Protein AF-W2UJ05-F1 (afdb_monomer_lite)

Foldseek 3Di:
DADPVRHDDADDDDLDGDDDDDDDPPDDPPDDDDDDDDDDDFDDDVPDPDGDRDDPPDDDDDDDDDDDDDD

InterPro domains:
  IPR020018 Gliding motility-associated lipoprotein, GldH [PF14109] (1-65)

Sequence (71 aa):
MAEPNGEWLGKGFSSLKESKLWYKENVVFPRNGEYKITVEQAMRKVGSVEGIQELDGITDIGIKIEKANKE

Radius of gyration: 16.74 Å; chains: 1; bounding box: 42×27×44 Å

Organism: NCBI:txid1286632

pLDDT: mean 87.02, std 6.89, range [52.62, 94.5]

Structure (mmCIF, N/CA/C/O backbone):
data_AF-W2UJ05-F1
#
_entry.id   AF-W2UJ05-F1
#
loop_
_atom_site.group_PDB
_atom_site.id
_atom_site.type_symbol
_atom_site.label_atom_id
_atom_site.label_alt_id
_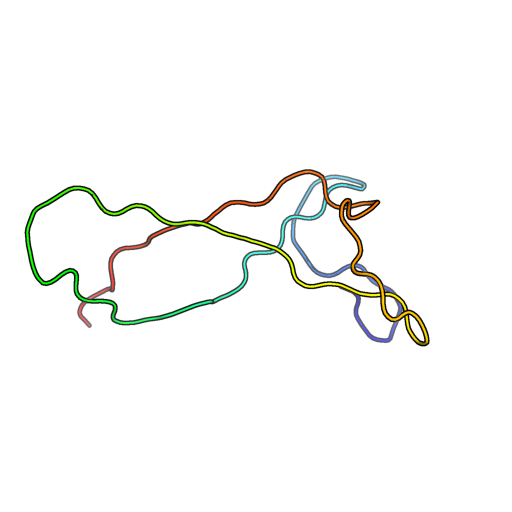atom_site.label_comp_id
_atom_site.label_asym_id
_atom_site.label_entity_id
_atom_site.label_seq_id
_atom_site.pdbx_PDB_ins_code
_atom_site.Cartn_x
_atom_site.Cartn_y
_atom_site.Cartn_z
_atom_site.occupancy
_atom_site.B_iso_or_equiv
_atom_site.auth_seq_id
_atom_site.auth_comp_id
_atom_site.auth_asym_id
_atom_site.auth_atom_id
_atom_site.pdbx_PDB_model_num
ATOM 1 N N . MET A 1 1 ? 10.641 4.161 -8.249 1.00 66.75 1 MET A N 1
ATOM 2 C CA . MET A 1 1 ? 10.554 5.590 -7.879 1.00 66.75 1 MET A CA 1
ATOM 3 C C . MET A 1 1 ? 11.965 6.048 -7.580 1.00 66.75 1 MET A C 1
ATOM 5 O O . MET A 1 1 ? 12.606 5.419 -6.749 1.00 66.75 1 MET A O 1
ATOM 9 N N . ALA A 1 2 ? 12.475 7.036 -8.306 1.00 79.81 2 ALA A N 1
ATOM 10 C CA . ALA A 1 2 ? 13.848 7.503 -8.162 1.00 79.81 2 ALA A CA 1
ATOM 11 C C . ALA A 1 2 ? 13.898 9.025 -8.309 1.00 79.81 2 ALA A C 1
ATOM 13 O O . ALA A 1 2 ? 13.049 9.605 -8.992 1.00 79.81 2 ALA A O 1
ATOM 14 N N . GLU A 1 3 ? 14.865 9.652 -7.655 1.00 85.12 3 GLU A N 1
ATOM 15 C CA . GLU A 1 3 ? 15.204 11.052 -7.878 1.00 85.12 3 GLU A CA 1
ATOM 16 C C . GLU A 1 3 ? 15.765 11.258 -9.299 1.00 85.12 3 GLU A C 1
ATOM 18 O O . GLU A 1 3 ? 16.181 10.293 -9.949 1.00 85.12 3 GLU A O 1
ATOM 23 N N . PRO A 1 4 ? 15.810 12.501 -9.817 1.00 87.69 4 PRO A N 1
ATOM 24 C CA . PRO A 1 4 ? 16.362 12.780 -11.147 1.00 87.69 4 PRO A CA 1
ATOM 25 C C . PRO A 1 4 ? 17.821 12.333 -11.333 1.00 87.69 4 PRO A C 1
ATOM 27 O O . PRO A 1 4 ? 18.256 12.111 -12.459 1.00 87.69 4 PRO A O 1
ATOM 30 N N . ASN A 1 5 ? 18.572 12.195 -10.237 1.00 89.81 5 ASN A N 1
ATOM 31 C CA . ASN A 1 5 ? 19.947 11.690 -10.217 1.00 89.81 5 ASN A CA 1
ATOM 32 C C . ASN A 1 5 ? 20.035 10.145 -10.250 1.00 89.81 5 ASN A C 1
ATOM 34 O O . ASN A 1 5 ? 21.138 9.604 -10.306 1.00 89.81 5 ASN A O 1
ATOM 38 N N . GLY A 1 6 ? 18.899 9.438 -10.226 1.00 82.25 6 GLY A N 1
ATOM 39 C CA . GLY A 1 6 ? 18.814 7.977 -10.258 1.00 82.25 6 GLY A CA 1
ATOM 40 C C . GLY A 1 6 ? 18.808 7.294 -8.888 1.00 82.25 6 GLY A C 1
ATOM 41 O O . GLY A 1 6 ? 18.688 6.067 -8.832 1.00 82.25 6 GLY A O 1
ATOM 42 N N . GLU A 1 7 ? 18.900 8.039 -7.785 1.00 84.75 7 GLU A N 1
ATOM 43 C CA . GLU A 1 7 ? 18.815 7.461 -6.443 1.00 84.75 7 GLU A CA 1
ATOM 44 C C . GLU A 1 7 ? 17.400 6.956 -6.148 1.00 84.75 7 GLU A C 1
ATOM 46 O O . GLU A 1 7 ? 16.402 7.609 -6.447 1.00 84.75 7 GLU A O 1
ATOM 51 N N . TRP A 1 8 ? 17.300 5.757 -5.572 1.00 80.94 8 TRP A N 1
ATOM 52 C CA . TRP A 1 8 ? 16.012 5.126 -5.301 1.00 80.94 8 TRP A CA 1
ATOM 53 C C . TRP A 1 8 ? 15.310 5.814 -4.130 1.00 80.94 8 TRP A C 1
ATOM 55 O O . TRP A 1 8 ? 15.856 5.907 -3.032 1.00 80.94 8 TRP A O 1
ATOM 65 N N . LEU A 1 9 ? 14.060 6.216 -4.350 1.00 81.44 9 LEU A N 1
ATOM 66 C CA . LEU A 1 9 ? 13.191 6.752 -3.308 1.00 81.44 9 LEU A CA 1
ATOM 67 C C . LEU A 1 9 ? 12.666 5.615 -2.418 1.00 81.44 9 LEU A C 1
ATOM 69 O O . LEU A 1 9 ? 12.363 4.523 -2.900 1.00 81.44 9 LEU A O 1
ATOM 73 N N . GLY A 1 10 ? 12.514 5.893 -1.123 1.00 83.88 10 GLY A N 1
ATOM 74 C CA . GLY A 1 10 ? 12.003 4.941 -0.134 1.00 83.88 10 GLY A CA 1
ATOM 75 C C . GLY A 1 10 ? 13.012 4.612 0.966 1.00 83.88 10 GLY A C 1
ATOM 76 O O . GLY A 1 10 ? 14.179 5.001 0.918 1.00 83.88 10 GLY A O 1
ATOM 77 N N . LYS A 1 11 ? 12.550 3.904 1.996 1.00 86.31 11 LYS A N 1
ATOM 78 C CA . LYS A 1 11 ? 13.380 3.452 3.126 1.00 86.31 11 LYS A CA 1
ATOM 79 C C . LYS A 1 11 ? 13.495 1.935 3.073 1.00 86.31 11 LYS A C 1
ATOM 81 O O . LYS A 1 11 ? 12.556 1.276 2.659 1.00 86.31 11 LYS A O 1
ATOM 86 N N . GLY A 1 12 ? 14.625 1.366 3.473 1.00 84.56 12 GLY A N 1
ATOM 87 C CA . GLY A 1 12 ? 14.779 -0.089 3.485 1.00 84.56 12 GLY A CA 1
ATOM 88 C C . GLY A 1 12 ? 16.218 -0.544 3.311 1.00 84.56 12 GLY A C 1
ATOM 89 O O . GLY A 1 12 ? 17.110 0.251 2.989 1.00 84.56 12 GLY A O 1
ATOM 90 N N . PHE A 1 13 ? 16.436 -1.831 3.564 1.00 81.81 13 PHE A N 1
ATOM 91 C CA . PHE A 1 13 ? 17.753 -2.449 3.574 1.00 81.81 13 PHE A CA 1
ATOM 92 C C . PHE A 1 13 ? 18.130 -2.991 2.190 1.00 81.81 13 PHE A C 1
ATOM 94 O O . PHE A 1 13 ? 17.360 -3.717 1.564 1.00 81.81 13 PHE A O 1
ATOM 101 N N . SER A 1 14 ? 19.354 -2.688 1.742 1.00 85.94 14 SER A N 1
ATOM 102 C CA . SER A 1 14 ? 19.893 -3.155 0.459 1.00 85.94 14 SER A CA 1
ATOM 103 C C . SER A 1 14 ? 18.985 -2.769 -0.728 1.00 85.94 14 SER A C 1
ATOM 105 O O . SER A 1 14 ? 18.645 -1.590 -0.886 1.00 85.94 14 SER A O 1
ATOM 107 N N . SER A 1 15 ? 18.608 -3.743 -1.557 1.00 83.56 15 SER A N 1
ATOM 108 C CA . SER A 1 15 ? 17.770 -3.617 -2.749 1.00 83.56 15 SER A CA 1
ATOM 109 C C . SER A 1 15 ? 16.274 -3.487 -2.458 1.00 83.56 15 SER A C 1
ATOM 111 O O . SER A 1 15 ? 15.536 -3.051 -3.339 1.00 83.56 15 SER A O 1
ATOM 113 N N . LEU A 1 16 ? 15.811 -3.824 -1.249 1.00 86.44 16 LEU A N 1
ATOM 114 C CA . LEU A 1 16 ? 14.403 -3.678 -0.892 1.00 86.44 16 LEU A CA 1
ATOM 115 C C . LEU A 1 16 ? 14.139 -2.249 -0.414 1.00 86.44 16 LEU A C 1
ATOM 117 O O . LEU A 1 16 ? 14.729 -1.779 0.564 1.00 86.44 16 LEU A O 1
ATOM 121 N N . LYS A 1 17 ? 13.236 -1.559 -1.111 1.00 89.00 17 LYS A N 1
ATOM 122 C CA . LYS A 1 17 ? 12.801 -0.203 -0.769 1.00 89.00 17 LYS A CA 1
ATOM 123 C C . LYS A 1 17 ? 11.306 -0.195 -0.511 1.00 89.00 17 LYS A C 1
ATOM 125 O O . LYS A 1 17 ? 10.505 -0.483 -1.394 1.00 89.00 17 LYS A O 1
ATOM 130 N N . GLU A 1 18 ? 10.940 0.188 0.699 1.00 89.44 18 GLU A N 1
ATOM 131 C CA . GLU A 1 18 ? 9.565 0.404 1.107 1.00 89.44 18 GLU A CA 1
ATOM 132 C C . GLU A 1 18 ? 9.171 1.851 0.842 1.00 89.44 18 GLU A C 1
ATOM 134 O O . GLU A 1 18 ? 9.903 2.802 1.148 1.00 89.44 18 GLU A O 1
ATOM 139 N N . SER A 1 19 ? 7.979 2.017 0.284 1.00 89.00 19 SER A N 1
ATOM 140 C CA . SER A 1 19 ? 7.412 3.326 0.000 1.00 89.00 19 SER A CA 1
ATOM 141 C C . SER A 1 19 ? 6.024 3.429 0.597 1.00 89.00 19 SER A C 1
ATOM 143 O O . SER A 1 19 ? 5.120 2.676 0.243 1.00 89.00 19 SER A O 1
ATOM 145 N N . LYS A 1 20 ? 5.855 4.390 1.507 1.00 89.56 20 LYS A N 1
ATOM 146 C CA . LYS A 1 20 ? 4.557 4.730 2.083 1.00 89.56 20 LYS A CA 1
ATOM 147 C C . LYS A 1 20 ? 3.967 5.883 1.284 1.00 89.56 20 LYS A C 1
ATOM 149 O O . LYS A 1 20 ? 4.461 7.005 1.366 1.00 89.56 20 LYS A O 1
ATOM 154 N N . LEU A 1 21 ? 2.917 5.592 0.528 1.00 88.19 21 LEU A N 1
ATOM 155 C CA . LEU A 1 21 ? 2.166 6.587 -0.227 1.00 88.19 21 LEU A CA 1
ATOM 156 C C . LEU A 1 21 ? 0.866 6.921 0.495 1.00 88.19 21 LEU A C 1
ATOM 158 O O . LEU A 1 21 ? 0.262 6.080 1.163 1.00 88.19 21 LEU A O 1
ATOM 162 N N . TRP A 1 22 ? 0.450 8.170 0.359 1.00 89.00 22 TRP A N 1
ATOM 163 C CA . TRP A 1 22 ? -0.806 8.651 0.900 1.00 89.00 22 TRP A CA 1
ATOM 164 C C . TRP A 1 22 ? -1.940 8.414 -0.104 1.00 89.00 22 TRP A C 1
ATOM 166 O O . TRP A 1 22 ? -1.773 8.701 -1.287 1.00 89.00 22 TRP A O 1
ATOM 176 N N . TYR A 1 23 ? -3.082 7.892 0.361 1.00 89.94 23 TYR A N 1
ATOM 177 C CA . TYR A 1 23 ? -4.253 7.621 -0.488 1.00 89.94 23 TYR A CA 1
ATOM 178 C C . TYR A 1 23 ? -5.457 8.510 -0.160 1.00 89.94 23 TYR A C 1
ATOM 180 O O . TYR A 1 23 ? -6.007 9.151 -1.053 1.00 89.94 23 TYR A O 1
ATOM 188 N N . LYS A 1 24 ? -5.904 8.525 1.105 1.00 90.19 24 LYS 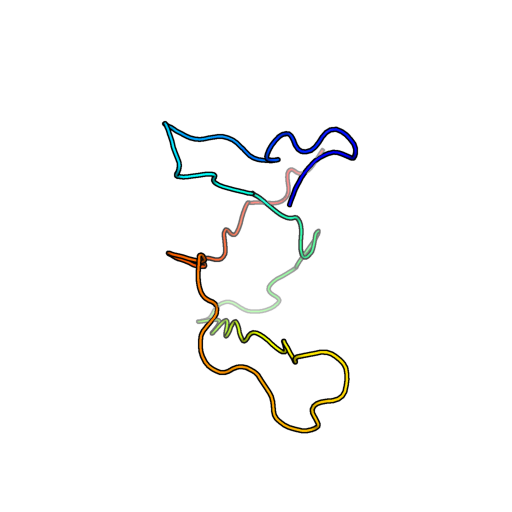A N 1
ATOM 189 C CA . LYS A 1 24 ? -7.080 9.291 1.533 1.00 90.19 24 LYS A CA 1
ATOM 190 C C . LYS A 1 24 ? -7.027 9.636 3.022 1.00 90.19 24 LYS A C 1
ATOM 192 O O . LYS A 1 24 ? -6.690 8.782 3.838 1.00 90.19 24 LYS A O 1
ATOM 197 N N . GLU A 1 25 ? -7.449 10.852 3.363 1.00 90.06 25 GLU A N 1
ATOM 198 C CA . GLU A 1 25 ? -7.609 11.345 4.739 1.00 90.06 25 GLU A CA 1
ATOM 199 C C . GLU A 1 25 ? -9.064 11.467 5.158 1.00 90.06 25 GLU A C 1
ATOM 201 O O . GLU A 1 25 ? -9.975 11.486 4.327 1.00 90.06 25 GLU A O 1
ATOM 206 N N . ASN A 1 26 ? -9.252 11.599 6.475 1.00 88.50 26 ASN A N 1
ATOM 207 C CA . ASN A 1 26 ? -10.523 11.967 7.095 1.00 88.50 26 ASN A CA 1
ATOM 208 C C . ASN A 1 26 ? -11.682 11.056 6.667 1.00 88.50 26 ASN A C 1
ATOM 210 O O . ASN A 1 26 ? -12.829 11.479 6.531 1.00 88.50 26 ASN A O 1
ATOM 214 N N . VAL A 1 27 ? -11.370 9.777 6.444 1.00 89.94 27 VAL A N 1
ATOM 215 C CA . VAL A 1 27 ? -12.362 8.764 6.103 1.00 89.94 27 VAL A CA 1
ATOM 216 C C . VAL A 1 27 ? -13.176 8.445 7.347 1.00 89.94 27 VAL A C 1
ATOM 218 O O . VAL A 1 27 ? -12.648 7.959 8.346 1.00 89.94 27 VAL A O 1
ATOM 221 N N . VAL A 1 28 ? -14.479 8.696 7.267 1.00 90.31 28 VAL A N 1
ATOM 222 C CA . VAL A 1 28 ? -15.444 8.296 8.289 1.00 90.31 28 VAL A CA 1
ATOM 223 C C . VAL A 1 28 ? -16.097 6.995 7.848 1.00 90.31 28 VAL A C 1
ATOM 225 O O . VAL A 1 28 ? -16.669 6.920 6.762 1.00 90.31 28 VAL A O 1
ATOM 228 N N . PHE A 1 29 ? -16.032 5.980 8.703 1.00 91.19 29 PHE A N 1
ATOM 229 C CA . PHE A 1 29 ? -16.782 4.739 8.540 1.00 91.19 29 PHE A CA 1
ATOM 230 C C . PHE A 1 29 ? -18.163 4.932 9.188 1.00 91.19 29 PHE A C 1
ATOM 232 O O . PHE A 1 29 ? -18.251 4.990 10.414 1.00 91.19 29 PHE A O 1
ATOM 239 N N . PRO A 1 30 ? -19.247 5.112 8.407 1.00 90.06 30 PRO A N 1
ATOM 240 C CA . PRO A 1 30 ? -20.524 5.599 8.937 1.00 90.06 30 PRO A CA 1
ATOM 241 C C . PRO A 1 30 ? -21.300 4.558 9.752 1.00 90.06 30 PRO A C 1
ATOM 243 O O . PRO A 1 30 ? -22.269 4.908 10.424 1.00 90.06 30 PRO A O 1
ATOM 246 N N . ARG A 1 31 ? -20.943 3.275 9.651 1.00 93.94 31 ARG A N 1
ATOM 247 C CA . ARG A 1 31 ? -21.627 2.178 10.337 1.00 93.94 31 ARG A CA 1
ATOM 248 C C . ARG A 1 31 ? -20.602 1.204 10.888 1.00 93.94 31 ARG A C 1
ATOM 250 O O . ARG A 1 31 ? -19.568 0.966 10.275 1.00 93.94 31 ARG A O 1
ATOM 257 N N . ASN A 1 32 ? -20.925 0.599 12.021 1.00 93.19 32 ASN A N 1
ATOM 258 C CA . ASN A 1 32 ? -20.143 -0.520 12.522 1.00 93.19 32 ASN A CA 1
ATOM 259 C C . ASN A 1 32 ? -20.385 -1.729 11.615 1.00 93.19 32 ASN A C 1
ATOM 261 O O . ASN A 1 32 ? -21.533 -2.046 11.298 1.00 93.19 32 ASN A O 1
ATOM 265 N N . GLY A 1 33 ? -19.312 -2.386 11.192 1.00 93.94 33 GLY A N 1
ATOM 266 C CA . GLY A 1 33 ? -19.386 -3.540 10.307 1.00 93.94 33 GLY A CA 1
ATOM 267 C C . GLY A 1 33 ? -18.035 -3.885 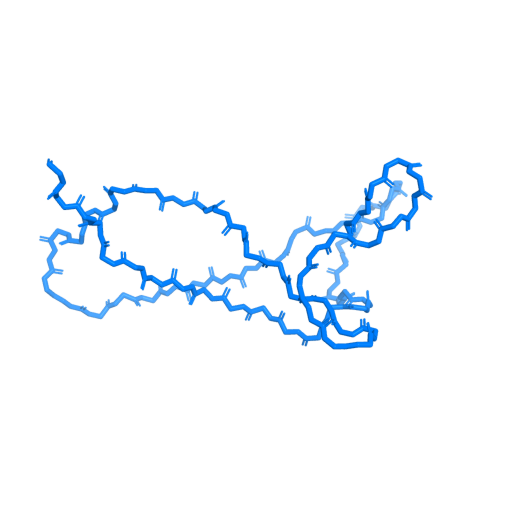9.698 1.00 93.94 33 GLY A C 1
ATOM 268 O O . GLY A 1 33 ? -17.024 -3.240 9.978 1.00 93.94 33 GLY A O 1
ATOM 269 N N . GLU A 1 34 ? -18.041 -4.916 8.861 1.00 94.50 34 GLU A N 1
ATOM 270 C CA . GLU A 1 34 ? -16.870 -5.338 8.103 1.00 94.50 34 GLU A CA 1
ATOM 271 C C . GLU A 1 34 ? -16.753 -4.523 6.810 1.00 94.50 34 GLU A C 1
ATOM 273 O O . GLU A 1 34 ? -17.720 -4.363 6.063 1.00 94.50 34 GLU A O 1
ATOM 278 N N . TYR A 1 35 ? -15.554 -4.008 6.546 1.00 92.25 35 TYR A N 1
ATOM 279 C CA . TYR A 1 35 ? -15.234 -3.274 5.330 1.00 92.25 35 TYR A CA 1
ATOM 280 C C . TYR A 1 35 ? -14.233 -4.077 4.512 1.00 92.25 35 TYR A C 1
ATOM 282 O O . TYR A 1 35 ? -13.129 -4.358 4.976 1.00 92.25 35 TYR A O 1
ATOM 290 N N . LYS A 1 36 ? -14.601 -4.409 3.274 1.00 92.94 36 LYS A N 1
ATOM 291 C CA . LYS A 1 36 ? -13.696 -5.066 2.333 1.00 92.94 36 LYS A CA 1
ATOM 292 C C . LYS A 1 36 ? -12.996 -4.023 1.475 1.00 92.94 36 LYS A C 1
ATOM 294 O O . LYS A 1 36 ? -13.646 -3.260 0.763 1.00 92.94 36 LYS A O 1
ATOM 299 N N . ILE A 1 37 ? -11.670 -4.019 1.528 1.00 90.00 37 ILE A N 1
ATOM 300 C CA . ILE A 1 37 ? -10.828 -3.181 0.678 1.00 90.00 37 ILE A CA 1
ATOM 301 C C . ILE A 1 37 ? -10.200 -4.081 -0.376 1.00 90.00 37 ILE A C 1
ATOM 303 O O . ILE A 1 37 ? -9.637 -5.122 -0.047 1.00 90.00 37 ILE A O 1
ATOM 307 N N . THR A 1 38 ? -10.312 -3.673 -1.636 1.00 91.00 38 THR A N 1
ATOM 308 C CA . THR A 1 38 ? -9.674 -4.353 -2.765 1.00 91.00 38 THR A CA 1
ATOM 309 C C . THR A 1 38 ? -8.714 -3.364 -3.405 1.00 91.00 38 THR A C 1
ATOM 311 O O . THR A 1 38 ? -9.082 -2.210 -3.628 1.00 91.00 38 THR A O 1
ATOM 314 N N . VAL A 1 39 ? -7.477 -3.796 -3.627 1.00 87.81 39 VAL A N 1
ATOM 315 C CA . VAL A 1 39 ? -6.436 -2.994 -4.269 1.00 87.81 39 VAL A CA 1
ATOM 316 C C . VAL A 1 39 ? -6.059 -3.708 -5.551 1.00 87.81 39 VAL A C 1
ATOM 318 O O . VAL A 1 39 ? -5.674 -4.873 -5.521 1.00 87.81 39 VAL A O 1
ATOM 321 N N . GLU A 1 40 ? -6.185 -3.001 -6.664 1.00 86.88 40 GLU A N 1
ATOM 322 C CA . GLU A 1 40 ? -5.868 -3.509 -7.990 1.00 86.88 40 GLU A CA 1
ATOM 323 C C . GLU A 1 40 ? -4.96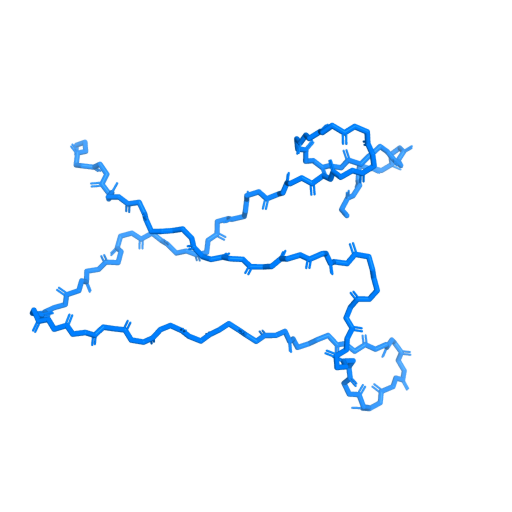5 -2.502 -8.687 1.00 86.88 40 GLU A C 1
ATOM 325 O O . GLU A 1 40 ? -5.132 -1.286 -8.560 1.00 86.88 40 GLU A O 1
ATOM 330 N N . GLN A 1 41 ? -3.988 -3.019 -9.418 1.00 86.62 41 GLN A N 1
ATOM 331 C CA . GLN A 1 41 ? -3.136 -2.198 -10.258 1.00 86.62 41 GLN A CA 1
ATOM 332 C C . GLN A 1 41 ? -3.725 -2.076 -11.668 1.00 86.62 41 GLN A C 1
ATOM 334 O O . GLN A 1 41 ? -4.340 -3.007 -12.180 1.00 86.62 41 GLN A O 1
ATOM 339 N N . ALA A 1 42 ? -3.515 -0.928 -12.310 1.00 88.50 42 ALA A N 1
ATOM 340 C CA . ALA A 1 42 ? -4.027 -0.634 -13.651 1.00 88.50 42 ALA A CA 1
ATOM 341 C C . ALA A 1 42 ? -2.900 -0.161 -14.584 1.00 88.50 42 ALA A C 1
ATOM 343 O O . ALA A 1 42 ? -3.006 0.863 -15.261 1.00 88.50 42 ALA A O 1
ATOM 344 N N . MET A 1 43 ? -1.779 -0.883 -14.570 1.00 89.25 43 MET A N 1
ATOM 345 C CA . MET A 1 43 ? -0.591 -0.529 -15.345 1.00 89.25 43 MET A CA 1
ATOM 346 C C . MET A 1 43 ? -0.648 -1.114 -16.758 1.00 89.25 43 MET A C 1
ATOM 348 O O . MET A 1 43 ? -1.168 -2.205 -16.982 1.00 89.25 43 MET A O 1
ATOM 352 N N . ARG A 1 44 ? -0.077 -0.391 -17.726 1.00 92.19 44 ARG A N 1
ATOM 353 C CA . ARG A 1 44 ? 0.078 -0.839 -19.119 1.00 92.19 44 ARG A CA 1
ATOM 354 C C . ARG A 1 44 ? 1.411 -0.378 -19.693 1.00 92.19 44 ARG A C 1
ATOM 356 O O . ARG A 1 44 ? 1.940 0.655 -19.279 1.00 92.19 44 ARG A O 1
ATOM 363 N N . LYS A 1 45 ? 1.933 -1.110 -20.679 1.00 87.50 45 LYS A N 1
ATOM 364 C CA . LYS A 1 45 ? 3.096 -0.656 -21.454 1.00 87.50 45 LYS A CA 1
ATOM 365 C C . LYS A 1 45 ? 2.675 0.448 -22.423 1.00 87.50 45 LYS A C 1
ATOM 367 O O . LYS A 1 45 ? 1.557 0.452 -22.940 1.00 87.50 45 LYS A O 1
ATOM 372 N N . VAL A 1 46 ? 3.581 1.386 -22.689 1.00 89.38 46 VAL A N 1
ATOM 373 C CA . VAL A 1 46 ? 3.352 2.432 -23.696 1.00 89.38 46 VAL A CA 1
ATOM 374 C C . VAL A 1 46 ? 3.129 1.772 -25.059 1.00 89.38 46 VAL A C 1
ATOM 376 O O . VAL A 1 46 ? 3.896 0.903 -25.463 1.00 89.38 46 VAL A O 1
ATOM 379 N N . GLY A 1 47 ? 2.055 2.160 -25.749 1.00 91.50 47 GLY A N 1
ATOM 380 C CA . GLY A 1 47 ? 1.685 1.607 -27.058 1.00 91.50 47 GLY A CA 1
ATOM 381 C C . GLY A 1 47 ? 0.985 0.243 -27.021 1.00 91.50 47 GLY A C 1
ATOM 382 O O . GLY A 1 47 ? 0.635 -0.272 -28.076 1.00 91.50 47 GLY A O 1
ATOM 383 N N . SER A 1 48 ? 0.749 -0.337 -25.840 1.00 90.56 48 SER A N 1
ATOM 384 C CA . SER A 1 48 ? -0.008 -1.586 -25.688 1.00 90.56 48 SER A CA 1
ATOM 385 C C . SER A 1 48 ? -1.445 -1.312 -25.241 1.00 90.56 48 SER A C 1
ATOM 387 O O . SER A 1 48 ? -1.694 -0.443 -24.401 1.00 90.56 48 SER A O 1
ATOM 389 N N . VAL A 1 49 ? -2.394 -2.057 -25.811 1.00 88.00 49 VAL A N 1
ATOM 390 C CA . VAL A 1 49 ? -3.812 -2.013 -25.408 1.00 88.00 49 VAL A CA 1
ATOM 391 C C . VAL A 1 49 ? -4.060 -2.916 -24.197 1.00 88.00 49 VAL A C 1
ATOM 393 O O . VAL A 1 49 ? -4.915 -2.618 -23.369 1.00 88.00 49 VAL A O 1
ATOM 396 N N . GLU A 1 50 ? -3.279 -3.986 -24.068 1.00 91.38 50 GLU A N 1
ATOM 397 C CA . GLU A 1 50 ? -3.374 -4.940 -22.968 1.00 91.38 50 GLU A CA 1
ATOM 398 C C . GLU A 1 50 ? -2.733 -4.399 -21.680 1.00 91.38 50 GLU A C 1
ATOM 400 O O . GLU A 1 50 ? -1.718 -3.691 -21.704 1.00 91.38 50 GLU A O 1
ATOM 405 N N . GLY A 1 51 ? -3.347 -4.734 -20.543 1.00 87.81 51 GLY A N 1
ATOM 406 C CA . GLY A 1 51 ? -2.833 -4.415 -19.212 1.00 87.81 51 GLY A CA 1
ATOM 407 C C . GLY A 1 51 ? -1.697 -5.346 -18.784 1.00 87.81 51 GLY A C 1
ATOM 408 O O . GLY A 1 51 ? -1.566 -6.465 -19.275 1.00 87.81 51 GLY A O 1
ATOM 409 N N . ILE A 1 52 ? -0.878 -4.884 -17.843 1.00 89.44 52 ILE A N 1
ATOM 410 C CA . ILE A 1 52 ? 0.172 -5.686 -17.210 1.00 89.44 52 ILE A CA 1
ATOM 411 C C . ILE A 1 52 ? -0.438 -6.392 -15.996 1.00 89.44 52 ILE A C 1
ATOM 413 O O . ILE A 1 52 ? -0.887 -5.726 -15.067 1.00 89.44 52 ILE A O 1
ATOM 417 N N . GLN A 1 53 ? -0.438 -7.728 -15.991 1.00 85.56 53 GLN A N 1
ATOM 418 C CA . GLN A 1 53 ? -0.975 -8.511 -14.869 1.00 85.56 53 GLN A CA 1
ATOM 419 C C . GLN A 1 53 ? 0.002 -8.591 -13.688 1.00 85.56 53 GLN A C 1
ATOM 421 O O . GLN A 1 53 ? -0.421 -8.468 -12.542 1.00 85.56 53 GLN A O 1
ATOM 426 N N . GLU A 1 54 ? 1.303 -8.714 -13.962 1.00 86.00 54 GLU A N 1
ATOM 427 C CA . GLU A 1 54 ? 2.355 -8.842 -12.947 1.00 86.00 54 GLU A CA 1
ATOM 428 C C . GLU A 1 54 ? 3.376 -7.709 -13.081 1.00 86.00 54 GLU A C 1
ATOM 430 O O . GLU A 1 54 ? 3.892 -7.443 -14.170 1.00 86.00 54 GLU A O 1
ATOM 435 N N . LEU A 1 55 ? 3.659 -7.018 -11.975 1.00 86.62 55 LEU A N 1
ATOM 436 C CA . LEU A 1 55 ? 4.681 -5.973 -11.936 1.00 86.62 55 LEU A CA 1
ATOM 437 C C . LEU A 1 55 ? 6.015 -6.561 -11.502 1.00 86.62 55 LEU A C 1
ATOM 439 O O . LEU A 1 55 ? 6.237 -6.809 -10.319 1.00 86.62 55 LEU A O 1
ATOM 443 N N . ASP A 1 56 ? 6.92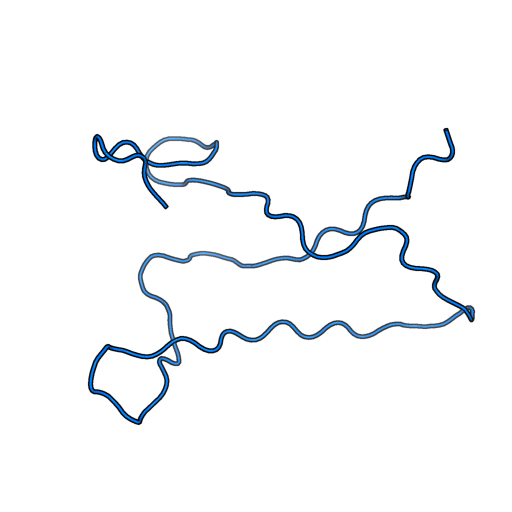1 -6.709 -12.462 1.00 87.00 56 ASP A N 1
ATOM 444 C CA . ASP A 1 56 ? 8.300 -7.073 -12.168 1.00 87.00 56 ASP A CA 1
ATOM 445 C C . ASP A 1 56 ? 8.951 -6.024 -11.247 1.00 87.00 56 ASP A C 1
ATOM 447 O O . ASP A 1 56 ? 8.828 -4.813 -11.462 1.00 87.00 56 ASP A O 1
ATOM 451 N N . GLY A 1 57 ? 9.603 -6.491 -10.182 1.00 87.19 57 GLY A N 1
ATOM 452 C CA . GLY A 1 57 ? 10.253 -5.639 -9.183 1.00 87.19 57 GLY A CA 1
ATOM 453 C C . GLY A 1 57 ? 9.354 -5.115 -8.054 1.00 87.19 57 GLY A C 1
ATOM 454 O O . GLY A 1 57 ? 9.870 -4.452 -7.152 1.00 87.19 57 GLY A O 1
ATOM 455 N N . ILE A 1 58 ? 8.050 -5.417 -8.045 1.00 88.25 58 ILE A N 1
ATOM 456 C CA . ILE A 1 58 ? 7.182 -5.174 -6.882 1.00 88.25 58 ILE A CA 1
ATOM 457 C C . ILE A 1 58 ? 7.013 -6.477 -6.106 1.00 88.25 58 ILE A C 1
ATOM 459 O O . ILE A 1 58 ? 6.453 -7.439 -6.617 1.00 88.25 58 ILE A O 1
ATOM 463 N N . THR A 1 59 ? 7.499 -6.501 -4.865 1.00 89.62 59 THR A N 1
ATOM 464 C CA . THR A 1 59 ? 7.430 -7.698 -4.014 1.00 89.62 59 THR A CA 1
ATOM 465 C C . THR A 1 59 ? 6.064 -7.842 -3.351 1.00 89.62 59 THR A C 1
ATOM 467 O O . THR A 1 59 ? 5.442 -8.889 -3.467 1.00 89.62 59 THR A O 1
ATOM 470 N N . ASP A 1 60 ? 5.571 -6.776 -2.714 1.00 88.81 60 ASP A N 1
ATOM 471 C CA . ASP A 1 60 ? 4.318 -6.792 -1.958 1.00 88.81 60 ASP A CA 1
ATOM 472 C C . ASP A 1 60 ? 3.609 -5.436 -2.011 1.00 88.81 60 ASP A C 1
ATOM 474 O O . ASP A 1 60 ? 4.234 -4.378 -2.143 1.00 88.81 60 ASP A O 1
ATOM 478 N N . ILE A 1 61 ? 2.282 -5.471 -1.866 1.00 89.44 61 ILE A N 1
ATOM 479 C CA . ILE A 1 61 ? 1.418 -4.292 -1.756 1.00 89.44 61 ILE A CA 1
ATOM 480 C C . ILE A 1 61 ? 0.501 -4.481 -0.549 1.00 89.44 61 ILE A C 1
ATOM 482 O O . ILE A 1 61 ? -0.102 -5.536 -0.365 1.00 89.44 61 ILE A O 1
ATOM 486 N N . GLY A 1 62 ? 0.356 -3.432 0.259 1.00 90.62 62 GLY A N 1
ATOM 487 C CA . GLY A 1 62 ? -0.531 -3.430 1.416 1.00 90.62 62 GLY A CA 1
ATOM 488 C C . GLY A 1 62 ? -1.220 -2.088 1.608 1.00 90.62 62 GLY A C 1
ATOM 489 O O . GLY A 1 62 ? -0.795 -1.064 1.072 1.00 90.62 62 GLY A O 1
ATOM 490 N N . ILE A 1 63 ? -2.285 -2.092 2.409 1.00 92.06 63 ILE A N 1
ATOM 491 C CA . ILE A 1 63 ? -2.953 -0.873 2.858 1.00 92.06 63 ILE A CA 1
ATOM 492 C C . ILE A 1 63 ? -2.798 -0.728 4.367 1.00 92.06 63 ILE A C 1
ATOM 494 O O . ILE A 1 63 ? -2.988 -1.679 5.125 1.00 92.06 63 ILE A O 1
ATOM 498 N N . LYS A 1 64 ? -2.459 0.483 4.810 1.00 91.69 64 LYS A N 1
ATOM 499 C CA . LYS A 1 64 ? -2.386 0.827 6.228 1.00 91.69 64 LYS A CA 1
ATOM 500 C C . LYS A 1 64 ? -3.477 1.837 6.553 1.00 91.69 64 LYS A C 1
ATOM 502 O O . LYS A 1 64 ? -3.545 2.890 5.927 1.00 91.69 64 LYS A O 1
ATOM 507 N N . ILE A 1 65 ? -4.303 1.520 7.544 1.00 90.44 65 ILE A N 1
ATOM 508 C CA . ILE A 1 65 ? -5.308 2.436 8.086 1.00 90.44 65 ILE A CA 1
ATOM 509 C C . ILE A 1 65 ? -4.755 3.004 9.389 1.00 90.44 65 ILE A C 1
ATOM 511 O O . ILE A 1 65 ? -4.378 2.257 10.292 1.00 90.44 65 ILE A O 1
ATOM 515 N N . GLU A 1 66 ? -4.697 4.326 9.481 1.00 91.00 66 GLU A N 1
ATOM 516 C CA . GLU A 1 66 ? -4.253 5.042 10.675 1.00 91.00 66 GLU A CA 1
ATOM 517 C C . GLU A 1 66 ? -5.420 5.873 11.215 1.00 91.00 66 GLU A C 1
ATOM 519 O O . GLU A 1 66 ? -6.256 6.365 10.454 1.00 91.00 66 GLU A O 1
ATOM 524 N N . LYS A 1 67 ? -5.518 5.995 12.544 1.00 89.44 67 LYS A N 1
ATOM 525 C CA . LYS A 1 67 ? -6.529 6.860 13.157 1.00 89.44 67 LYS A CA 1
ATOM 526 C C . LYS A 1 67 ? -6.213 8.304 12.777 1.00 89.44 67 LYS A C 1
ATOM 528 O O . LYS A 1 67 ? -5.081 8.741 12.959 1.00 89.44 67 LYS A O 1
ATOM 533 N N . ALA A 1 68 ? -7.212 9.035 12.286 1.00 84.31 68 ALA A N 1
ATOM 534 C CA . ALA A 1 68 ? -7.084 10.473 12.111 1.00 84.31 68 ALA A CA 1
ATOM 535 C C . ALA A 1 68 ? -6.879 11.102 13.496 1.00 84.31 6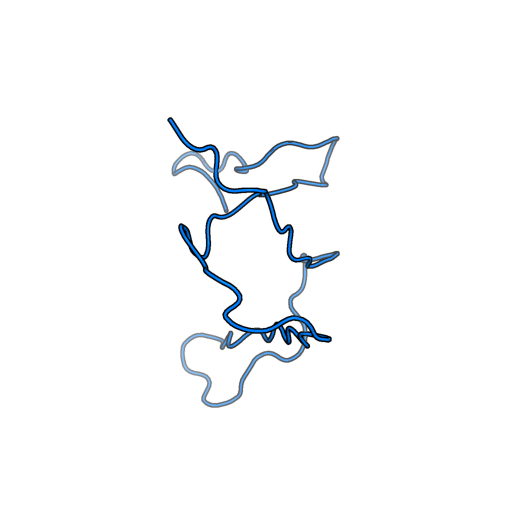8 ALA A C 1
ATOM 537 O O . ALA A 1 68 ? -7.722 10.937 14.385 1.00 84.31 68 ALA A O 1
ATOM 538 N N . ASN A 1 69 ? -5.742 11.766 13.698 1.00 75.75 69 ASN A N 1
ATOM 539 C CA . ASN A 1 69 ? -5.536 12.567 14.895 1.00 75.75 69 ASN A CA 1
ATOM 540 C C . ASN A 1 69 ? -6.565 13.703 14.869 1.00 75.75 69 ASN A C 1
ATOM 542 O O . ASN A 1 69 ? -6.674 14.420 13.877 1.00 75.75 69 ASN A O 1
ATOM 546 N N . LYS A 1 70 ? -7.353 13.830 15.940 1.00 58.19 70 LYS A N 1
ATOM 547 C CA . LYS A 1 70 ? -8.077 15.070 16.219 1.00 58.19 70 LYS A CA 1
ATOM 548 C C . LYS A 1 70 ? -7.061 16.017 16.842 1.00 58.19 70 LYS A C 1
ATOM 550 O O . LYS A 1 70 ? -6.777 15.876 18.029 1.00 58.19 70 LYS A O 1
ATOM 555 N N . GLU A 1 71 ? -6.471 16.880 16.028 1.00 52.62 71 GLU A N 1
ATOM 556 C CA . GLU A 1 71 ? -5.947 18.153 16.533 1.00 52.62 71 GLU A CA 1
ATOM 557 C C . GLU A 1 71 ? -7.113 19.117 16.775 1.00 52.62 71 GLU A C 1
ATOM 559 O O . GLU A 1 71 ? -8.076 19.094 15.969 1.00 52.62 71 GLU A O 1
#

Secondary structure (DSSP, 8-state):
-B-TTSPBPSB-STT--B------SS----SSS----------B-TT-SSBPSS-TT---------PPP--